Protein AF-K1L1K4-F1 (afdb_monomer_lite)

Secondary structure (DSSP, 8-state):
--HHHHHHHHHHHHHHHHHHHHHHHHHHHHHHHHHHHHHHHHHHTTGGGSS-EEEEE-STTSPEEEEE-

Radius of gyration: 21.34 Å; chains: 1; bounding box: 40×11×64 Å

Structure (mmCIF, N/CA/C/O backbone):
data_AF-K1L1K4-F1
#
_entry.id   AF-K1L1K4-F1
#
loop_
_atom_site.group_PDB
_atom_site.id
_atom_site.type_symbol
_atom_site.label_atom_id
_atom_site.label_alt_id
_atom_site.label_comp_id
_atom_site.label_asym_id
_atom_site.label_entity_id
_atom_site.label_seq_id
_atom_site.pdbx_PDB_ins_code
_atom_site.Cartn_x
_atom_site.Cartn_y
_atom_site.Cartn_z
_atom_site.occupancy
_atom_site.B_iso_or_equiv
_atom_site.auth_seq_id
_atom_site.auth_comp_id
_atom_site.auth_asym_id
_atom_site.auth_atom_id
_atom_site.pdbx_PDB_model_num
ATOM 1 N N . MET A 1 1 ? 16.668 6.146 -37.336 1.00 61.03 1 MET A N 1
ATOM 2 C CA . MET A 1 1 ? 17.484 5.592 -36.226 1.00 61.03 1 MET A CA 1
ATOM 3 C C . MET A 1 1 ? 17.621 4.083 -36.422 1.00 61.03 1 MET A C 1
ATOM 5 O O . MET A 1 1 ? 16.654 3.480 -36.864 1.00 61.03 1 MET A O 1
ATOM 9 N N . ASN A 1 2 ? 18.790 3.474 -36.168 1.00 85.19 2 ASN A N 1
ATOM 10 C CA . ASN A 1 2 ? 18.981 2.022 -36.346 1.00 85.19 2 ASN A CA 1
ATOM 11 C C . ASN A 1 2 ? 17.982 1.242 -35.466 1.00 85.19 2 ASN A C 1
ATOM 13 O O . ASN A 1 2 ? 17.842 1.558 -34.284 1.00 85.19 2 ASN A O 1
ATOM 17 N N . LYS A 1 3 ? 17.309 0.233 -36.031 1.00 83.19 3 LYS A N 1
ATOM 18 C CA . LYS A 1 3 ? 16.244 -0.547 -35.380 1.00 83.19 3 LYS A CA 1
ATOM 19 C C . LYS A 1 3 ? 16.705 -1.167 -34.053 1.00 83.19 3 LYS A C 1
ATOM 21 O O . LYS A 1 3 ? 15.973 -1.107 -33.072 1.00 83.19 3 LYS A O 1
ATOM 26 N N . ASN A 1 4 ? 17.960 -1.624 -33.975 1.00 87.19 4 ASN A N 1
ATOM 27 C CA . ASN A 1 4 ? 18.547 -2.111 -32.717 1.00 87.19 4 ASN A CA 1
ATOM 28 C C . ASN A 1 4 ? 18.674 -1.018 -31.648 1.00 87.19 4 ASN A C 1
ATOM 30 O O . ASN A 1 4 ? 18.361 -1.256 -30.485 1.00 87.19 4 ASN A O 1
ATOM 34 N N . LYS A 1 5 ? 19.093 0.195 -32.032 1.00 88.25 5 LYS A N 1
ATOM 35 C CA . LYS A 1 5 ? 19.212 1.325 -31.096 1.00 88.25 5 LYS A CA 1
ATOM 36 C C . LYS A 1 5 ? 17.839 1.773 -30.585 1.00 88.25 5 LYS A C 1
ATOM 38 O O . LYS A 1 5 ? 17.708 2.121 -29.419 1.00 88.25 5 LYS A O 1
ATOM 43 N N . PHE A 1 6 ? 16.816 1.724 -31.440 1.00 92.81 6 PHE A N 1
ATOM 44 C CA . PHE A 1 6 ? 15.438 2.035 -31.055 1.00 92.81 6 PHE A CA 1
ATOM 45 C C . PHE A 1 6 ? 14.856 1.003 -30.080 1.00 92.81 6 PHE A C 1
ATOM 47 O O . PHE A 1 6 ? 14.328 1.386 -29.039 1.00 92.81 6 PHE A O 1
ATOM 54 N N . ASN A 1 7 ? 15.031 -0.293 -30.351 1.00 94.06 7 ASN A N 1
ATOM 55 C CA . ASN A 1 7 ? 14.568 -1.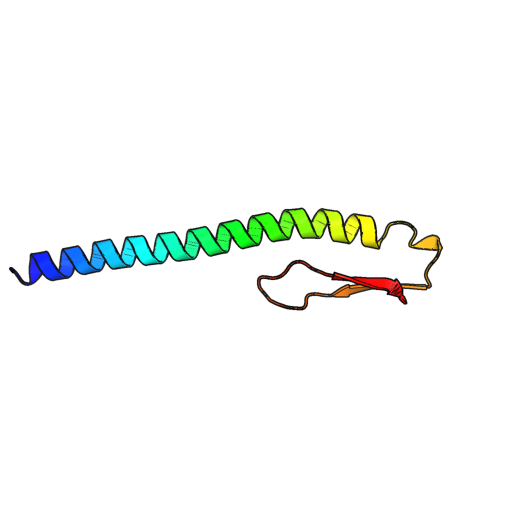355 -29.453 1.00 94.06 7 ASN A CA 1
ATOM 56 C C . ASN A 1 7 ? 15.250 -1.286 -28.079 1.00 94.06 7 ASN A C 1
ATOM 58 O O . ASN A 1 7 ? 14.595 -1.454 -27.054 1.00 94.06 7 ASN A O 1
ATOM 62 N N . MET A 1 8 ? 16.552 -0.987 -28.052 1.00 94.94 8 MET A N 1
ATOM 63 C CA . MET A 1 8 ? 17.294 -0.803 -26.805 1.00 94.94 8 MET A CA 1
ATOM 64 C C . MET A 1 8 ? 16.754 0.380 -25.990 1.00 94.94 8 MET A C 1
ATOM 66 O O . MET A 1 8 ? 16.549 0.247 -24.787 1.00 94.94 8 MET A O 1
ATOM 70 N N . ALA A 1 9 ? 16.463 1.513 -26.637 1.00 95.00 9 ALA A N 1
ATOM 71 C CA . ALA A 1 9 ? 15.874 2.670 -25.966 1.00 95.00 9 ALA A CA 1
ATOM 72 C C . ALA A 1 9 ? 14.493 2.348 -25.365 1.00 95.00 9 ALA A C 1
ATOM 74 O O . ALA A 1 9 ? 14.234 2.701 -24.217 1.00 95.00 9 ALA A O 1
ATOM 75 N N . ILE A 1 10 ? 13.639 1.621 -26.095 1.00 95.75 10 ILE A N 1
ATOM 76 C CA . ILE A 1 10 ? 12.331 1.179 -25.583 1.00 95.75 10 ILE A CA 1
ATOM 77 C C . ILE A 1 10 ? 12.496 0.266 -24.369 1.00 95.75 10 ILE A C 1
ATOM 79 O O . ILE A 1 10 ? 11.792 0.447 -23.381 1.00 95.75 10 ILE A O 1
ATOM 83 N N . ALA A 1 11 ? 13.427 -0.689 -24.414 1.00 96.12 11 ALA A N 1
ATOM 84 C CA . ALA A 1 11 ? 13.660 -1.596 -23.294 1.00 96.12 11 ALA A CA 1
ATOM 85 C C . ALA A 1 11 ? 14.110 -0.842 -22.031 1.00 96.12 11 ALA A C 1
ATOM 87 O O . ALA A 1 11 ? 13.616 -1.121 -20.937 1.00 96.12 11 ALA A O 1
ATOM 88 N N . ILE A 1 12 ? 14.994 0.150 -22.179 1.00 96.69 12 ILE A N 1
ATOM 89 C CA . ILE A 1 12 ? 15.447 1.001 -21.069 1.00 96.69 12 ILE A CA 1
ATOM 90 C C . ILE A 1 12 ? 14.274 1.795 -20.490 1.00 96.69 12 ILE A C 1
ATOM 92 O O . ILE A 1 12 ? 14.034 1.745 -19.286 1.00 96.69 12 ILE A O 1
ATOM 96 N N . VAL A 1 13 ? 13.508 2.482 -21.342 1.00 97.00 13 VAL A N 1
ATOM 97 C CA . VAL A 1 13 ? 12.353 3.281 -20.905 1.00 97.00 13 VAL A CA 1
ATOM 98 C C . VAL A 1 13 ? 11.298 2.401 -20.235 1.00 97.00 13 VAL A C 1
ATOM 100 O O . VAL A 1 13 ? 10.798 2.753 -19.169 1.00 97.00 13 VAL A O 1
ATOM 103 N N . GLY A 1 14 ? 11.007 1.231 -20.805 1.00 97.38 14 GLY A N 1
ATOM 104 C CA . GLY A 1 14 ? 10.085 0.257 -20.225 1.00 97.38 14 GLY A CA 1
ATOM 105 C C . GLY A 1 14 ? 10.543 -0.223 -18.848 1.00 97.38 14 GLY A C 1
ATOM 106 O O . GLY A 1 14 ? 9.744 -0.272 -17.917 1.00 97.38 14 GLY A O 1
ATOM 107 N N . SER A 1 15 ? 11.839 -0.495 -18.688 1.00 97.94 15 SER A N 1
ATOM 108 C CA . SER A 1 15 ? 12.414 -0.926 -17.407 1.00 97.94 15 SER A CA 1
ATOM 109 C C . SER A 1 15 ? 12.303 0.166 -16.341 1.00 97.94 15 SER A C 1
ATOM 111 O O . SER A 1 15 ? 11.885 -0.107 -15.217 1.00 97.94 15 SER A O 1
ATOM 113 N N . ILE A 1 16 ? 12.610 1.417 -16.700 1.00 97.75 16 ILE A N 1
ATOM 114 C CA . ILE A 1 16 ? 12.473 2.573 -15.800 1.00 97.75 16 ILE A CA 1
ATOM 115 C C . ILE A 1 16 ? 11.011 2.758 -15.383 1.00 97.75 16 ILE A C 1
ATOM 117 O O . ILE A 1 16 ? 10.734 2.983 -14.205 1.00 97.75 16 ILE A O 1
ATOM 121 N N . LEU A 1 17 ? 10.067 2.617 -16.317 1.00 97.94 17 LEU A N 1
ATOM 122 C CA . LEU A 1 17 ? 8.635 2.705 -16.028 1.00 97.94 17 LEU A CA 1
ATOM 123 C C . LEU A 1 17 ? 8.188 1.637 -15.027 1.00 97.94 17 LEU A C 1
ATOM 125 O O . LEU A 1 17 ? 7.538 1.971 -14.038 1.00 97.94 17 LEU A O 1
ATOM 129 N N . ILE A 1 18 ? 8.578 0.377 -15.239 1.00 97.75 18 ILE A N 1
ATOM 130 C CA . ILE A 1 18 ? 8.231 -0.732 -14.339 1.00 97.75 18 ILE A CA 1
ATOM 131 C C . ILE A 1 18 ? 8.795 -0.490 -12.935 1.00 97.75 18 ILE A C 1
ATOM 133 O O . ILE A 1 18 ? 8.065 -0.623 -11.953 1.00 97.75 18 ILE A O 1
ATOM 137 N N . LEU A 1 19 ? 10.066 -0.086 -12.832 1.00 97.62 19 LEU A N 1
ATOM 138 C CA . LEU A 1 19 ? 10.698 0.222 -11.547 1.00 97.62 19 LEU A CA 1
ATOM 139 C C . LEU A 1 19 ? 10.008 1.387 -10.835 1.00 97.62 19 LEU A C 1
ATOM 141 O O . LEU A 1 19 ? 9.784 1.326 -9.629 1.00 97.62 19 LEU A O 1
ATOM 145 N N . THR A 1 20 ? 9.628 2.425 -11.581 1.00 97.44 20 THR A N 1
ATOM 146 C CA . THR A 1 20 ? 8.942 3.595 -11.022 1.00 97.44 20 THR A CA 1
ATOM 147 C C . THR A 1 20 ? 7.568 3.214 -10.474 1.00 97.44 20 THR A C 1
ATOM 149 O O . THR A 1 20 ? 7.249 3.556 -9.337 1.00 97.44 20 THR A O 1
ATOM 152 N N . ILE A 1 21 ? 6.774 2.458 -11.241 1.00 96.50 21 ILE A N 1
ATOM 153 C CA . ILE A 1 21 ? 5.460 1.973 -10.798 1.00 96.50 21 ILE A CA 1
ATOM 154 C C . ILE A 1 21 ? 5.628 1.096 -9.554 1.00 96.50 21 ILE A C 1
ATOM 156 O O . ILE A 1 21 ? 4.989 1.354 -8.537 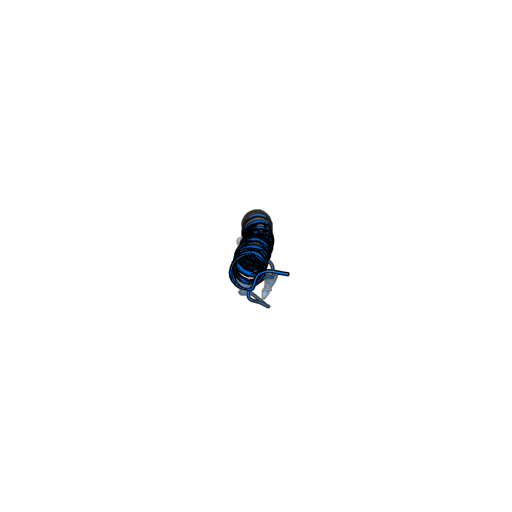1.00 96.50 21 ILE A O 1
ATOM 160 N N . GLY A 1 22 ? 6.535 0.115 -9.593 1.00 96.31 22 GLY A N 1
ATOM 161 C CA . GLY A 1 22 ? 6.809 -0.762 -8.454 1.00 96.31 22 GLY A CA 1
ATOM 162 C C . GLY A 1 22 ? 7.221 0.009 -7.197 1.00 96.31 22 GLY A C 1
ATOM 163 O O . GLY A 1 22 ? 6.709 -0.264 -6.113 1.00 96.31 22 GLY A O 1
ATOM 164 N N . GLY A 1 23 ? 8.079 1.023 -7.343 1.00 96.69 23 GLY A N 1
ATOM 165 C CA . GLY A 1 23 ? 8.509 1.883 -6.24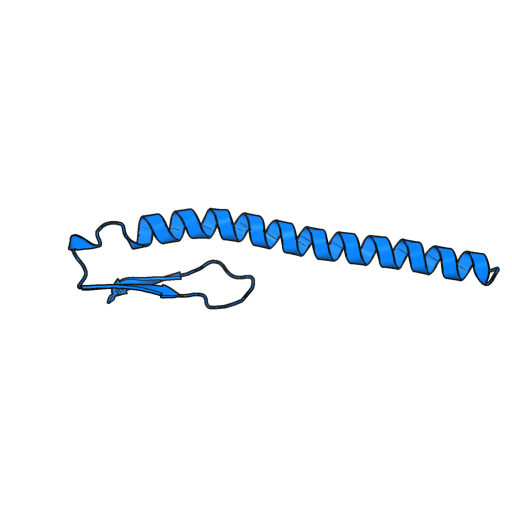2 1.00 96.69 23 GLY A CA 1
ATOM 166 C C . GLY A 1 23 ? 7.367 2.692 -5.623 1.00 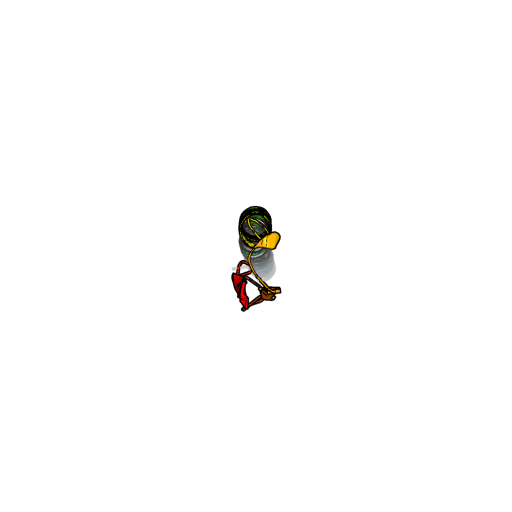96.69 23 GLY A C 1
ATOM 167 O O . GLY A 1 23 ? 7.261 2.766 -4.399 1.00 96.69 23 GLY A O 1
ATOM 168 N N . VAL A 1 24 ? 6.474 3.255 -6.445 1.00 95.56 24 VAL A N 1
ATOM 169 C CA . VAL A 1 24 ? 5.283 3.975 -5.958 1.00 95.56 24 VAL A CA 1
ATOM 170 C C . VAL A 1 24 ? 4.366 3.038 -5.171 1.00 95.56 24 VAL A C 1
ATOM 172 O O . VAL A 1 24 ? 3.954 3.381 -4.061 1.00 95.56 24 VAL A O 1
ATOM 175 N N . LEU A 1 25 ? 4.100 1.841 -5.702 1.00 92.88 25 LEU A N 1
ATOM 176 C CA . LEU A 1 25 ? 3.262 0.842 -5.036 1.00 92.88 25 LEU A CA 1
ATOM 177 C C . LEU A 1 25 ? 3.873 0.387 -3.704 1.00 92.88 25 LEU A C 1
ATOM 179 O O . LEU A 1 25 ? 3.174 0.321 -2.692 1.00 92.88 25 LEU A O 1
ATOM 183 N N . PHE A 1 26 ? 5.183 0.133 -3.676 1.00 93.69 26 PHE A N 1
ATOM 184 C CA . PHE A 1 26 ? 5.893 -0.254 -2.458 1.00 93.69 26 PHE A CA 1
ATOM 185 C C . PHE A 1 26 ? 5.836 0.844 -1.389 1.00 93.69 26 PHE A C 1
ATOM 187 O O . PHE A 1 26 ? 5.514 0.572 -0.233 1.00 93.69 26 PHE A O 1
ATOM 194 N N . ASN A 1 27 ? 6.075 2.100 -1.776 1.00 94.19 27 ASN A N 1
ATOM 195 C CA . ASN A 1 27 ? 5.986 3.241 -0.866 1.00 94.19 27 ASN A CA 1
ATOM 196 C C . ASN A 1 27 ? 4.574 3.387 -0.272 1.00 94.19 27 ASN A C 1
ATOM 198 O O . ASN A 1 27 ? 4.420 3.672 0.915 1.00 94.19 27 ASN A O 1
ATOM 202 N N . GLN A 1 28 ? 3.531 3.159 -1.074 1.00 91.94 28 GLN A N 1
ATOM 203 C CA . GLN A 1 28 ? 2.152 3.205 -0.592 1.00 91.94 28 GLN A CA 1
ATOM 204 C C . GLN A 1 28 ? 1.840 2.062 0.384 1.00 91.94 28 GLN A C 1
ATOM 206 O O . GLN A 1 28 ? 1.211 2.306 1.412 1.00 91.94 28 GLN A O 1
ATOM 211 N N . ILE A 1 29 ? 2.327 0.842 0.125 1.00 90.81 29 ILE A N 1
ATOM 212 C CA . ILE A 1 29 ? 2.202 -0.290 1.062 1.00 90.81 29 ILE A CA 1
ATOM 213 C C . ILE A 1 29 ? 2.883 0.034 2.389 1.00 90.81 29 ILE A C 1
ATOM 215 O O . ILE A 1 29 ? 2.280 -0.169 3.439 1.00 90.81 29 ILE A O 1
ATOM 219 N N . TYR A 1 30 ? 4.101 0.571 2.345 1.00 93.38 30 TYR A N 1
ATOM 220 C CA . TYR A 1 30 ? 4.850 0.926 3.546 1.00 93.38 30 TYR A CA 1
ATOM 221 C C . TYR A 1 30 ? 4.116 1.974 4.391 1.00 93.38 30 TYR A C 1
ATOM 223 O O . TYR A 1 30 ? 3.906 1.778 5.587 1.00 93.38 30 TYR A O 1
ATOM 231 N N . LYS A 1 31 ? 3.646 3.057 3.759 1.00 92.38 31 LYS A N 1
ATOM 232 C CA . LYS A 1 31 ? 2.862 4.095 4.445 1.00 92.38 31 LYS A CA 1
ATOM 233 C C . LYS A 1 31 ? 1.570 3.545 5.036 1.00 92.38 31 LYS A C 1
ATOM 235 O O . LYS A 1 31 ? 1.231 3.871 6.170 1.00 92.38 31 LYS A O 1
ATOM 240 N N . ASN A 1 32 ? 0.866 2.697 4.290 1.00 92.75 32 ASN A N 1
ATOM 241 C CA . ASN A 1 32 ? -0.354 2.071 4.782 1.00 92.75 32 ASN A CA 1
ATOM 242 C C . ASN A 1 32 ? -0.073 1.124 5.943 1.00 92.75 32 ASN A C 1
ATOM 244 O O . ASN A 1 32 ? -0.866 1.082 6.868 1.00 92.75 32 ASN A O 1
ATOM 248 N N . HIS A 1 33 ? 1.030 0.377 5.921 1.00 91.38 33 HIS A N 1
ATOM 249 C CA . HIS A 1 33 ? 1.395 -0.505 7.024 1.00 91.38 33 HIS A CA 1
ATOM 250 C C . HIS A 1 33 ? 1.590 0.287 8.321 1.00 91.38 33 HIS A C 1
ATOM 252 O O . HIS A 1 33 ? 0.925 -0.016 9.307 1.00 91.38 33 HIS A O 1
ATOM 258 N N . GLN A 1 34 ? 2.377 1.369 8.277 1.00 93.69 34 GLN A N 1
ATOM 259 C CA . GLN A 1 34 ? 2.561 2.251 9.435 1.00 93.69 34 GLN A CA 1
ATOM 260 C C . GLN A 1 34 ? 1.247 2.889 9.907 1.00 93.69 34 GLN A C 1
ATOM 262 O O . GLN A 1 34 ? 0.963 2.936 11.101 1.00 93.69 34 GLN A O 1
ATOM 267 N N . ALA A 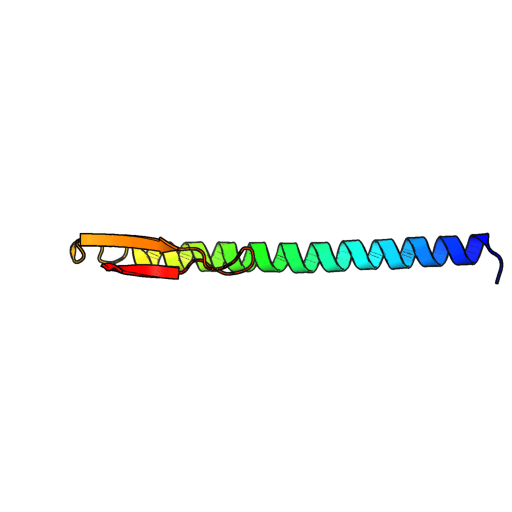1 35 ? 0.419 3.372 8.976 1.00 93.44 35 ALA A N 1
ATOM 268 C CA . ALA A 1 35 ? -0.878 3.945 9.324 1.00 93.44 35 ALA A CA 1
ATOM 269 C C . ALA A 1 35 ? -1.817 2.899 9.945 1.00 93.44 35 ALA A C 1
ATOM 271 O O . ALA A 1 35 ? -2.530 3.203 10.897 1.00 93.44 35 ALA A O 1
ATOM 272 N N . ASN A 1 36 ? -1.807 1.666 9.435 1.00 93.12 36 ASN A N 1
ATOM 273 C CA . ASN A 1 36 ? -2.667 0.590 9.911 1.00 93.12 36 ASN A CA 1
ATOM 274 C C . ASN A 1 36 ? -2.316 0.162 11.329 1.00 93.12 36 ASN A C 1
ATOM 276 O O . ASN A 1 36 ? -3.240 -0.072 12.097 1.00 93.12 36 ASN A O 1
ATOM 280 N N . GLU A 1 37 ? -1.031 0.080 11.684 1.00 93.38 37 GLU A N 1
ATOM 281 C CA . GLU A 1 37 ? -0.627 -0.218 13.064 1.00 93.38 37 GLU A CA 1
ATOM 282 C C . GLU A 1 37 ? -1.230 0.800 14.037 1.00 93.38 37 GLU A C 1
ATOM 284 O O . GLU A 1 37 ? -1.942 0.419 14.965 1.00 93.38 37 GLU A O 1
ATOM 289 N N . LEU A 1 38 ? -1.068 2.095 13.745 1.00 93.06 38 LEU A N 1
ATOM 290 C CA . LEU A 1 38 ? -1.619 3.174 14.568 1.00 93.06 38 LEU A CA 1
ATOM 291 C C . LEU A 1 38 ? -3.153 3.164 14.621 1.00 93.06 38 LEU A C 1
ATOM 293 O O . LEU A 1 38 ? -3.742 3.465 15.659 1.00 93.06 38 LEU A 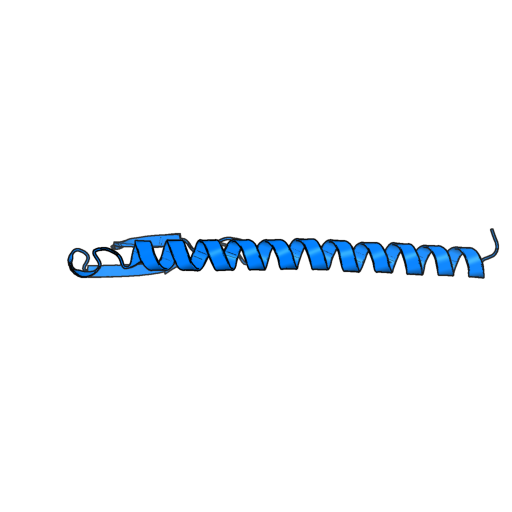O 1
ATOM 297 N N . ILE A 1 39 ? -3.823 2.867 13.503 1.00 91.38 39 ILE A N 1
ATOM 298 C CA . ILE A 1 39 ? -5.290 2.809 13.452 1.00 91.38 39 ILE A CA 1
ATOM 299 C C . ILE A 1 39 ? -5.799 1.619 14.257 1.00 91.38 39 ILE A C 1
ATOM 301 O O . ILE A 1 39 ? -6.749 1.782 15.014 1.00 91.38 39 ILE A O 1
ATOM 305 N N . ILE A 1 40 ? -5.181 0.447 14.112 1.00 90.75 40 ILE A N 1
ATOM 306 C CA . ILE A 1 40 ? -5.555 -0.763 14.847 1.00 90.75 40 ILE A CA 1
ATOM 307 C C . ILE A 1 40 ? -5.372 -0.530 16.345 1.00 90.75 40 ILE A C 1
ATOM 309 O O . ILE A 1 40 ? -6.315 -0.749 17.099 1.00 90.75 40 ILE A O 1
ATOM 313 N N . GLU A 1 41 ? -4.224 -0.005 16.769 1.00 91.25 41 GLU A N 1
ATOM 314 C CA . GLU A 1 41 ? -3.952 0.295 18.177 1.00 91.25 41 GLU A CA 1
ATOM 315 C C . GLU A 1 41 ? -5.028 1.212 18.782 1.00 91.25 41 GLU A C 1
ATOM 317 O O . GLU A 1 41 ? -5.680 0.853 19.762 1.00 91.25 41 GLU A O 1
ATOM 322 N N . LYS A 1 42 ? -5.320 2.343 18.125 1.00 89.06 42 LYS A N 1
ATOM 323 C CA . LYS A 1 42 ? -6.379 3.278 18.552 1.00 89.06 42 LYS A CA 1
ATOM 324 C C . LYS A 1 42 ? -7.786 2.687 18.483 1.00 89.06 42 LYS A C 1
ATOM 326 O O . LYS A 1 42 ? -8.694 3.125 19.188 1.00 89.06 42 LYS A O 1
ATOM 331 N N . CYS A 1 43 ? -8.006 1.727 17.593 1.00 89.31 43 CYS A N 1
ATOM 332 C CA . CYS A 1 43 ? -9.307 1.103 17.415 1.00 89.31 43 CYS A CA 1
ATOM 333 C C . CYS A 1 43 ? -9.663 0.211 18.609 1.00 89.31 43 CYS A C 1
ATOM 335 O O . CYS A 1 43 ? -10.797 0.262 19.087 1.00 89.31 43 CYS A O 1
ATOM 337 N N . PHE A 1 44 ? -8.678 -0.532 19.119 1.00 88.81 44 PHE A N 1
ATOM 338 C CA . PHE A 1 44 ? -8.803 -1.359 20.322 1.00 88.81 44 PHE A CA 1
ATOM 339 C C . PHE A 1 44 ? -8.630 -0.571 21.626 1.00 88.81 44 PHE A C 1
ATOM 341 O O . PHE A 1 44 ? -8.931 -1.078 22.706 1.00 88.81 44 PHE A O 1
ATOM 348 N N . GLU A 1 45 ? -8.210 0.690 21.548 1.00 87.50 45 GLU A N 1
ATOM 349 C CA . GLU A 1 45 ? -8.225 1.590 22.691 1.00 87.50 45 GLU A CA 1
ATOM 350 C C . GLU A 1 45 ? -9.669 1.796 23.184 1.00 87.50 45 GLU A C 1
ATOM 352 O O . GLU A 1 45 ? -10.563 2.222 22.437 1.00 87.50 45 GLU A O 1
ATOM 357 N N . ASN A 1 46 ? -9.894 1.511 24.467 1.00 77.50 46 ASN A N 1
ATOM 358 C CA . ASN A 1 46 ? -11.211 1.464 25.109 1.00 77.50 46 ASN A CA 1
ATOM 359 C C . ASN A 1 46 ? -12.152 0.359 24.580 1.00 77.50 46 ASN A C 1
ATOM 361 O O . ASN A 1 46 ? -13.370 0.555 24.569 1.00 77.50 46 ASN A O 1
ATOM 365 N N . PHE A 1 47 ? -11.618 -0.779 24.116 1.00 79.31 47 PHE A N 1
ATOM 366 C CA . PHE A 1 47 ? -12.431 -1.943 23.724 1.00 79.31 47 PHE A CA 1
ATOM 367 C C . PHE A 1 47 ? -13.345 -2.432 24.860 1.00 79.31 47 PHE A C 1
ATOM 369 O O . PHE A 1 47 ? -14.441 -2.899 24.606 1.00 79.31 47 PHE A O 1
ATOM 376 N N . ASP A 1 48 ? -12.946 -2.249 26.118 1.00 79.88 48 ASP A N 1
ATOM 377 C CA . ASP A 1 48 ? -13.751 -2.542 27.311 1.00 79.88 48 ASP A CA 1
ATOM 378 C C . ASP A 1 48 ? -15.067 -1.743 27.402 1.00 79.88 48 ASP A C 1
ATOM 380 O O . ASP A 1 48 ? -15.935 -2.089 28.201 1.00 79.88 48 ASP A O 1
ATOM 384 N N . LYS A 1 49 ? -15.223 -0.677 26.602 1.00 79.12 49 LYS A N 1
ATOM 385 C CA . LYS A 1 49 ? -16.390 0.223 26.607 1.00 79.12 49 LYS A CA 1
ATOM 386 C C . LYS A 1 49 ? -17.325 0.039 25.409 1.00 79.12 49 LYS A C 1
ATOM 388 O O . LYS A 1 49 ? -18.284 0.799 25.288 1.00 79.12 49 LYS A O 1
ATOM 393 N N . VAL A 1 50 ? -17.026 -0.892 24.505 1.00 80.69 50 VAL A N 1
ATOM 394 C CA . VAL A 1 50 ? -17.804 -1.161 23.284 1.00 80.69 50 VAL A CA 1
ATOM 395 C C . VAL A 1 50 ? -17.978 -2.666 23.104 1.00 80.69 50 VAL A C 1
ATOM 397 O O . VAL A 1 50 ? -17.098 -3.434 23.477 1.00 80.69 50 VAL A O 1
ATOM 400 N N . ASP A 1 51 ? -19.103 -3.095 22.537 1.00 79.19 51 ASP A N 1
ATOM 401 C CA . ASP A 1 51 ? -19.420 -4.524 22.434 1.00 79.19 51 ASP A CA 1
ATOM 402 C C . ASP A 1 51 ? -18.614 -5.202 21.316 1.00 79.19 51 ASP A C 1
ATOM 404 O O . ASP A 1 51 ? -18.173 -6.346 21.452 1.00 79.19 51 ASP A O 1
ATOM 408 N N . GLU A 1 52 ? -18.398 -4.498 20.198 1.00 85.81 52 GLU A N 1
ATOM 409 C CA . GLU A 1 52 ? -17.652 -5.022 19.057 1.00 85.81 52 GLU A CA 1
ATOM 410 C C . GLU A 1 52 ? -16.805 -3.931 18.386 1.00 85.81 52 GLU A C 1
ATOM 412 O O . GLU A 1 52 ? -17.231 -2.795 18.161 1.00 85.81 52 GLU A O 1
ATOM 417 N N . VAL A 1 53 ? -15.593 -4.309 17.978 1.00 87.75 53 VAL A N 1
ATOM 418 C CA . VAL A 1 53 ? -14.713 -3.476 17.160 1.00 87.75 53 VAL A CA 1
ATOM 419 C C . VAL A 1 53 ? -14.327 -4.234 15.898 1.00 87.75 53 VAL A C 1
ATOM 421 O O . VAL A 1 53 ? -13.812 -5.348 15.957 1.00 87.75 53 VAL A O 1
ATOM 424 N N . VAL A 1 54 ? -14.556 -3.609 14.743 1.00 89.31 54 VAL A N 1
ATOM 425 C CA . VAL A 1 54 ? -14.313 -4.198 13.426 1.00 89.31 54 VAL A CA 1
ATOM 426 C C . VAL A 1 54 ? -13.317 -3.345 12.656 1.00 89.31 54 VAL A C 1
ATOM 428 O O . VAL A 1 54 ? -13.576 -2.182 12.340 1.00 89.31 54 VAL A O 1
ATOM 431 N N . ILE A 1 55 ? -12.195 -3.956 12.287 1.00 90.88 55 ILE A N 1
ATOM 432 C CA . ILE A 1 55 ? -11.248 -3.381 11.334 1.00 90.88 55 ILE A CA 1
ATOM 433 C C . ILE A 1 55 ? -11.726 -3.723 9.923 1.00 90.88 55 ILE A C 1
ATOM 435 O O . ILE A 1 55 ? -11.824 -4.896 9.560 1.00 90.88 55 ILE A O 1
ATOM 439 N N . LYS A 1 56 ? -12.020 -2.705 9.113 1.00 91.38 56 LYS A N 1
ATOM 440 C CA . LYS A 1 56 ? -12.404 -2.872 7.705 1.00 91.38 56 LYS A CA 1
ATOM 441 C C . LYS A 1 56 ? -11.335 -2.319 6.781 1.00 91.38 56 LYS A C 1
ATOM 443 O O . LYS A 1 56 ? -10.574 -1.429 7.147 1.00 91.38 56 LYS A O 1
ATOM 448 N N . LYS A 1 57 ? -11.294 -2.838 5.558 1.00 88.69 57 LYS A N 1
ATOM 449 C CA . LYS A 1 57 ? -10.422 -2.341 4.498 1.00 88.69 57 LYS A CA 1
ATOM 450 C C . LYS A 1 57 ? -11.263 -1.991 3.278 1.00 88.69 57 LYS A C 1
ATOM 452 O O . LYS A 1 57 ? -11.798 -2.884 2.630 1.00 88.69 57 LYS A O 1
ATOM 457 N N . ASP A 1 58 ? -11.333 -0.701 2.965 1.00 83.44 58 ASP A N 1
ATOM 458 C CA . ASP A 1 58 ? -12.210 -0.179 1.907 1.00 83.44 58 ASP A CA 1
ATOM 459 C C . ASP A 1 58 ? -11.575 -0.230 0.506 1.00 83.44 58 ASP A C 1
ATOM 461 O O . ASP A 1 58 ? -12.247 -0.025 -0.500 1.00 83.44 58 ASP A O 1
ATOM 465 N N . GLY A 1 59 ? -10.277 -0.538 0.404 1.00 82.75 59 GLY A N 1
ATOM 466 C CA . GLY A 1 59 ? -9.590 -0.677 -0.880 1.00 82.75 59 GLY A CA 1
ATOM 467 C C . GLY A 1 59 ? -8.200 -1.292 -0.751 1.00 82.75 59 GLY A C 1
ATOM 468 O O . GLY A 1 59 ? -7.581 -1.230 0.309 1.00 82.75 59 GLY A O 1
ATOM 469 N N . PHE A 1 60 ? -7.684 -1.881 -1.835 1.00 79.44 60 PHE A N 1
ATOM 470 C CA . PHE A 1 60 ? -6.397 -2.597 -1.827 1.00 79.44 60 PHE A CA 1
ATOM 471 C C . PHE A 1 60 ? -5.229 -1.700 -1.372 1.00 79.44 60 PHE A C 1
ATOM 473 O O . PHE A 1 60 ? -4.422 -2.099 -0.526 1.00 79.44 60 PHE A O 1
ATOM 480 N N . TRP A 1 61 ? -5.220 -0.457 -1.862 1.00 81.25 61 TRP A N 1
ATOM 481 C CA . TRP A 1 61 ? -4.195 0.560 -1.607 1.00 81.25 61 TRP A CA 1
ATOM 482 C C . TRP A 1 61 ? -4.561 1.571 -0.513 1.00 81.25 61 TRP A C 1
ATOM 484 O O . TRP A 1 61 ? -3.855 2.568 -0.355 1.00 81.25 61 TRP A O 1
ATOM 494 N N . SER A 1 62 ? -5.637 1.334 0.236 1.00 86.25 62 SER A N 1
ATOM 495 C CA . SER A 1 62 ? -6.069 2.219 1.320 1.00 86.25 62 SER A CA 1
ATOM 496 C C . SER A 1 62 ? -5.636 1.675 2.686 1.00 86.25 62 SER A C 1
ATOM 498 O O . SER A 1 62 ? -5.517 0.448 2.848 1.00 86.25 62 SER A O 1
ATOM 500 N N . PRO A 1 63 ? -5.425 2.559 3.677 1.00 89.88 63 PRO A N 1
ATOM 501 C CA . PRO A 1 63 ? -5.366 2.161 5.074 1.00 89.88 63 PRO A CA 1
ATOM 502 C C . PRO A 1 63 ? -6.656 1.459 5.514 1.00 89.88 63 PRO A C 1
ATOM 504 O O . PRO A 1 63 ? -7.703 1.576 4.869 1.00 89.88 63 PRO A O 1
ATOM 507 N N . VAL A 1 64 ? -6.577 0.723 6.616 1.00 92.81 64 VAL A N 1
ATOM 508 C CA . VAL A 1 64 ? -7.758 0.171 7.281 1.00 92.81 64 VAL A CA 1
ATOM 509 C C . VAL A 1 64 ? -8.529 1.272 8.001 1.00 92.81 64 VAL A C 1
ATOM 511 O O . VAL A 1 64 ? -7.976 2.314 8.345 1.00 92.81 64 VAL A O 1
ATOM 514 N N . ILE A 1 65 ? -9.804 1.021 8.260 1.00 91.50 65 ILE A N 1
ATOM 515 C CA . ILE A 1 65 ? -10.660 1.879 9.071 1.00 91.50 65 ILE A CA 1
ATOM 516 C C . ILE A 1 65 ? -11.195 1.102 10.271 1.00 91.50 65 ILE A C 1
ATOM 518 O O . ILE A 1 65 ? -11.375 -0.117 10.222 1.00 91.50 65 ILE A O 1
ATOM 522 N N . CYS A 1 66 ? -11.457 1.834 11.346 1.00 90.25 66 CYS A N 1
ATOM 523 C CA . CYS A 1 66 ? -12.049 1.314 12.566 1.00 90.25 66 CYS A CA 1
ATOM 524 C C . CYS A 1 66 ? -13.554 1.580 12.577 1.00 90.25 66 CYS A C 1
ATOM 526 O O . CYS A 1 66 ? -13.974 2.726 12.416 1.00 90.25 66 CYS A O 1
ATOM 528 N N . VAL A 1 67 ? -14.361 0.549 12.818 1.00 89.12 67 VAL A N 1
ATOM 529 C CA . VAL A 1 67 ? -15.802 0.678 13.051 1.00 89.12 67 VAL A CA 1
ATOM 530 C C . VAL A 1 67 ? -16.118 0.079 14.417 1.00 89.12 67 VAL A C 1
ATOM 532 O O . VAL A 1 67 ? -15.859 -1.101 14.637 1.00 89.12 67 VAL A O 1
ATOM 535 N N . LYS A 1 68 ? -16.669 0.887 15.325 1.00 83.31 68 LYS A N 1
ATOM 536 C CA . LYS A 1 68 ? -17.139 0.447 16.648 1.00 83.31 68 LYS A CA 1
ATOM 537 C C . LYS A 1 68 ? -18.657 0.243 16.590 1.00 83.31 68 LYS A C 1
ATOM 539 O O . LYS A 1 68 ? -19.332 1.073 15.973 1.00 83.31 68 LYS A O 1
ATOM 544 N N . LYS A 1 69 ? -19.167 -0.848 17.160 1.00 74.81 69 LYS A N 1
ATOM 545 C CA . LYS A 1 69 ? -20.603 -1.121 17.303 1.00 74.81 69 LYS A CA 1
ATOM 546 C C . LYS A 1 69 ? -20.990 -1.235 18.767 1.00 74.81 69 LYS A C 1
ATOM 548 O O . LYS A 1 69 ? -20.149 -1.719 19.559 1.00 74.81 69 LYS A O 1
#

pLDDT: mean 89.83, std 6.78, range [61.03, 97.94]

Foldseek 3Di:
DPPVVVVVVVVVVVVVVVVVVVVVQVVLVVVLVVVQVVQVVVLCVPVVVADDWDWADPDPSHHIHIDTD

Organism: NCBI:txid1224748

Sequence (69 aa):
MNKNKFNMAIAIVGSILILTIGGVLFNQIYKNHQANELIIEKCFENFDKVDEVVIKKDGFWSPVICVKK